Protein AF-Q7U4Q9-F1 (afdb_monomer)

pLDDT: mean 89.92, std 13.1, range [35.03, 98.44]

Nearest PDB structures (foldseek):
  3e3r-assembly2_A-2  TM=3.418E-01  e=7.319E+00  Homo sapiens

Sequence (96 aa):
MLRMNSPPINEFIQAVVYDHSIATGLKACKTDQDIVDYAASKGFIFSSSEWQLYLALDRKTLSDSELAKILVVPVEHWSWAFRKVALWRAMLMDGV

Solvent-accessible surface area (backbone atoms only — not comparable to full-atom values): 5660 Å² total; per-residue (Å²): 133,86,80,87,65,60,66,39,56,54,52,46,61,50,40,42,73,76,32,67,69,54,39,55,59,45,42,76,30,64,46,78,62,45,49,38,54,51,36,41,77,73,71,28,69,61,52,69,66,58,50,52,51,50,41,58,57,49,53,71,77,51,53,73,71,58,49,52,64,50,69,70,50,52,49,86,42,58,59,38,54,38,54,62,41,69,77,46,39,71,70,56,60,94,91,115

Foldseek 3Di:
DDPLPPVLVVVLLVCCVVPVVSVQCLLVFLDLVSVQVSSVVVVRHDDSVSLVVQLVVQCVVDDPVLVVVLVVDHSNGSCNSLSSHDSSVVVDDPPD

InterPro domains:
  IPR012903 Nif11 domain [PF07862] (9-51)
  IPR022516 Nif11-like leader peptide [TIGR03798] (9-69)

Structure (mmCIF, N/CA/C/O backbone):
data_AF-Q7U4Q9-F1
#
_entry.id   AF-Q7U4Q9-F1
#
loop_
_atom_site.group_PDB
_atom_site.id
_atom_site.type_symbol
_atom_site.label_atom_id
_atom_site.label_alt_id
_atom_site.label_comp_id
_atom_site.label_asym_id
_atom_site.label_entity_id
_atom_site.label_seq_id
_atom_site.pdbx_PDB_ins_code
_atom_site.Cartn_x
_atom_site.Cartn_y
_atom_site.Cartn_z
_atom_site.occupancy
_atom_site.B_iso_or_equiv
_atom_site.auth_seq_id
_atom_site.auth_comp_id
_atom_site.auth_asym_id
_atom_site.auth_atom_id
_atom_site.pdbx_PDB_model_num
ATOM 1 N N . MET A 1 1 ? -12.075 24.795 -2.237 1.00 35.03 1 MET A N 1
ATOM 2 C CA . MET A 1 1 ? -10.765 24.112 -2.329 1.00 35.03 1 MET A CA 1
ATOM 3 C C . MET A 1 1 ? -10.886 22.770 -1.630 1.00 35.03 1 MET A C 1
ATOM 5 O O . MET A 1 1 ? -11.046 22.750 -0.418 1.00 35.03 1 MET A O 1
ATOM 9 N N . LEU A 1 2 ? -10.904 21.666 -2.375 1.00 39.28 2 LEU A N 1
ATOM 10 C CA . LEU A 1 2 ? -10.978 20.328 -1.788 1.00 39.28 2 LEU A CA 1
ATOM 11 C C . LEU A 1 2 ? -9.618 19.992 -1.162 1.00 39.28 2 LEU A C 1
ATOM 13 O O . LEU A 1 2 ? -8.654 19.745 -1.882 1.00 39.28 2 LEU A O 1
ATOM 17 N N . ARG A 1 3 ? -9.524 19.989 0.174 1.00 45.03 3 ARG A N 1
ATOM 18 C CA . ARG A 1 3 ? -8.439 19.292 0.882 1.00 45.03 3 ARG A CA 1
ATOM 19 C C . ARG A 1 3 ? -8.696 17.789 0.756 1.00 45.03 3 ARG A C 1
ATOM 21 O O . ARG A 1 3 ? -9.170 17.158 1.690 1.00 45.03 3 ARG A O 1
ATOM 28 N N . MET A 1 4 ? -8.446 17.220 -0.419 1.00 49.78 4 MET A N 1
ATOM 29 C CA . MET A 1 4 ? -8.559 15.775 -0.649 1.00 49.78 4 MET A CA 1
ATOM 30 C C . MET A 1 4 ? -7.239 15.086 -0.309 1.00 49.78 4 MET A C 1
ATOM 32 O O . MET A 1 4 ? -6.566 14.516 -1.153 1.00 49.78 4 MET A O 1
ATOM 36 N N . ASN A 1 5 ? -6.888 15.202 0.969 1.00 55.75 5 ASN A N 1
ATOM 37 C CA . ASN A 1 5 ? -5.829 14.476 1.649 1.00 55.75 5 ASN A CA 1
ATOM 38 C C . ASN A 1 5 ? -6.409 14.163 3.030 1.00 55.75 5 ASN A C 1
ATOM 40 O O . ASN A 1 5 ? -6.302 14.993 3.936 1.00 55.75 5 ASN A O 1
ATOM 44 N N . SER A 1 6 ? -7.121 13.040 3.182 1.00 66.25 6 SER A N 1
ATOM 45 C CA . SER A 1 6 ? -7.599 12.662 4.513 1.00 66.25 6 SER A CA 1
ATOM 46 C C . SER A 1 6 ? -6.369 12.456 5.418 1.00 66.25 6 SER A C 1
ATOM 48 O O . SER A 1 6 ? -5.363 11.901 4.968 1.00 66.25 6 SER A O 1
ATOM 50 N N . PRO A 1 7 ? -6.352 12.980 6.654 1.00 83.50 7 PRO A N 1
ATOM 51 C CA . PRO A 1 7 ? -5.205 12.799 7.544 1.00 83.50 7 PRO A CA 1
ATOM 52 C C . PRO A 1 7 ? -4.798 11.320 7.720 1.00 83.50 7 PRO A C 1
ATOM 54 O O . PRO A 1 7 ? -3.617 11.029 7.535 1.00 83.50 7 PRO A O 1
ATOM 57 N N . PRO A 1 8 ? -5.739 10.365 7.910 1.00 93.50 8 PRO A N 1
ATOM 58 C CA . PRO A 1 8 ? -5.386 8.968 8.172 1.00 93.50 8 PRO A CA 1
ATOM 59 C C . PRO A 1 8 ? -4.635 8.272 7.034 1.00 93.50 8 PRO A C 1
ATOM 61 O O . PRO A 1 8 ? -3.699 7.521 7.300 1.00 93.50 8 PRO A O 1
ATOM 64 N N . ILE A 1 9 ? -5.004 8.516 5.766 1.00 95.75 9 ILE A N 1
ATOM 65 C CA . ILE A 1 9 ? -4.307 7.876 4.639 1.00 95.75 9 ILE A CA 1
ATOM 66 C C . ILE A 1 9 ? -2.872 8.394 4.539 1.00 95.75 9 ILE A C 1
ATOM 68 O O . ILE A 1 9 ? -1.950 7.600 4.404 1.00 95.75 9 ILE A O 1
ATOM 72 N N . ASN A 1 10 ? -2.651 9.704 4.688 1.00 94.06 10 ASN A N 1
ATOM 73 C CA . ASN A 1 10 ? -1.305 10.276 4.618 1.00 94.06 10 ASN A CA 1
ATOM 74 C C . ASN A 1 10 ? -0.429 9.826 5.785 1.00 94.06 10 ASN A C 1
ATOM 76 O O . ASN A 1 10 ? 0.736 9.501 5.575 1.00 94.06 10 ASN A O 1
ATOM 80 N N . GLU A 1 11 ? -0.987 9.779 6.992 1.00 95.69 11 GLU A N 1
ATOM 81 C CA . GLU A 1 11 ? -0.291 9.256 8.166 1.00 95.69 11 GLU A CA 1
ATOM 82 C C . GLU A 1 11 ? 0.113 7.795 7.959 1.00 95.69 11 GLU A C 1
ATOM 84 O O . GLU A 1 11 ? 1.265 7.454 8.212 1.00 95.69 11 GLU A O 1
ATOM 89 N N . PHE A 1 12 ? -0.766 6.958 7.398 1.00 97.56 12 PHE A N 1
ATOM 90 C CA . PHE A 1 12 ? -0.427 5.578 7.054 1.00 97.56 12 PHE A CA 1
ATOM 91 C C . PHE A 1 12 ? 0.667 5.484 5.981 1.00 97.56 12 PHE A C 1
ATOM 93 O O . PHE A 1 12 ? 1.621 4.720 6.141 1.00 97.56 12 PHE A O 1
ATOM 100 N N . ILE A 1 13 ? 0.571 6.284 4.908 1.00 96.75 13 ILE A N 1
ATOM 101 C CA . ILE A 1 13 ? 1.597 6.340 3.857 1.00 96.75 13 ILE A CA 1
ATOM 102 C C . ILE A 1 13 ? 2.968 6.664 4.464 1.00 96.75 13 ILE A C 1
ATOM 104 O O . ILE A 1 13 ? 3.944 5.991 4.134 1.00 96.75 13 ILE A O 1
ATOM 108 N N . GLN A 1 14 ? 3.041 7.656 5.357 1.00 96.50 14 GLN A N 1
ATOM 109 C CA . GLN A 1 14 ? 4.278 8.032 6.049 1.00 96.50 14 GLN A CA 1
ATOM 110 C C . GLN A 1 14 ? 4.729 6.954 7.040 1.00 96.50 14 GLN A C 1
ATOM 112 O O . GLN A 1 14 ? 5.913 6.633 7.107 1.00 96.50 14 GLN A O 1
ATOM 117 N N . ALA A 1 15 ? 3.800 6.346 7.778 1.00 96.94 15 ALA A N 1
ATOM 118 C CA . ALA A 1 15 ? 4.106 5.301 8.746 1.00 96.94 15 ALA A CA 1
ATOM 119 C C . ALA A 1 15 ? 4.767 4.082 8.087 1.00 96.94 15 ALA A C 1
ATOM 121 O O . ALA A 1 15 ? 5.721 3.546 8.635 1.00 96.94 15 ALA A O 1
ATOM 122 N N . VAL A 1 16 ? 4.354 3.691 6.878 1.00 96.94 16 VAL A N 1
ATOM 123 C CA . VAL A 1 16 ? 5.029 2.628 6.107 1.00 96.94 16 VAL A CA 1
ATOM 124 C C . VAL A 1 16 ? 6.492 2.972 5.786 1.00 96.94 16 VAL A C 1
ATOM 126 O O . VAL A 1 16 ? 7.319 2.069 5.703 1.00 96.94 16 VAL A O 1
ATOM 129 N N . VAL A 1 17 ? 6.839 4.251 5.614 1.00 95.06 17 VAL A N 1
ATOM 130 C CA . VAL A 1 17 ? 8.226 4.673 5.343 1.00 95.06 17 VAL A CA 1
ATOM 131 C C . VAL A 1 17 ? 9.079 4.619 6.607 1.00 95.06 17 VAL A C 1
ATOM 133 O O . VAL A 1 17 ? 10.222 4.166 6.562 1.00 95.06 17 VAL A O 1
ATOM 136 N N . TYR A 1 18 ? 8.537 5.094 7.730 1.00 94.88 18 TYR A N 1
ATOM 137 C CA . TYR A 1 18 ? 9.309 5.310 8.956 1.00 94.88 18 TYR A CA 1
ATOM 138 C C . TYR A 1 18 ? 9.237 4.157 9.964 1.00 94.88 18 TYR A C 1
ATOM 140 O O . TYR A 1 18 ? 10.133 4.026 10.796 1.00 94.88 18 TYR A O 1
ATOM 148 N N . ASP A 1 19 ? 8.213 3.306 9.893 1.00 96.25 19 ASP A N 1
ATOM 149 C CA . ASP A 1 19 ? 8.034 2.149 10.767 1.00 96.25 19 ASP A CA 1
ATOM 150 C C . ASP A 1 19 ? 8.243 0.842 9.987 1.00 96.25 19 ASP A C 1
ATOM 152 O O . ASP A 1 19 ? 7.399 0.378 9.212 1.00 96.25 19 ASP A O 1
ATOM 156 N N . HIS A 1 20 ? 9.384 0.200 10.245 1.00 93.50 20 HIS A N 1
ATOM 157 C CA . HIS A 1 20 ? 9.759 -1.061 9.610 1.00 93.50 20 HIS A CA 1
ATOM 158 C C . HIS A 1 20 ? 8.785 -2.213 9.911 1.00 93.50 20 HIS A C 1
ATOM 160 O O . HIS A 1 20 ? 8.619 -3.113 9.083 1.00 93.50 20 HIS A O 1
ATOM 166 N N . SER A 1 21 ? 8.132 -2.202 11.077 1.00 96.69 21 SER A N 1
ATOM 167 C CA . SER A 1 21 ? 7.115 -3.194 11.437 1.00 96.69 21 SER A CA 1
ATOM 168 C C . SER A 1 21 ? 5.888 -3.037 10.545 1.00 96.69 21 SER A C 1
ATOM 170 O O . SER A 1 21 ? 5.390 -4.019 9.982 1.00 96.69 21 SER A O 1
ATOM 172 N N . ILE A 1 22 ? 5.456 -1.790 10.326 1.00 97.06 22 ILE A N 1
ATOM 173 C CA . ILE A 1 22 ? 4.338 -1.488 9.431 1.00 97.06 22 ILE A CA 1
ATOM 174 C C . ILE A 1 22 ? 4.685 -1.889 7.993 1.00 97.06 22 ILE A C 1
ATOM 176 O O . ILE A 1 22 ? 3.910 -2.620 7.371 1.00 97.06 22 ILE A O 1
ATOM 180 N N . ALA A 1 23 ? 5.869 -1.505 7.506 1.00 95.88 23 ALA A N 1
ATOM 181 C CA . ALA A 1 23 ? 6.372 -1.884 6.185 1.00 95.88 23 ALA A CA 1
ATOM 182 C C . ALA A 1 23 ? 6.435 -3.408 5.990 1.00 95.88 23 ALA A C 1
ATOM 184 O O . ALA A 1 23 ? 6.081 -3.934 4.936 1.00 95.88 23 ALA A O 1
ATOM 185 N N . THR A 1 24 ? 6.878 -4.145 7.009 1.00 95.06 24 THR A N 1
ATOM 186 C CA . THR A 1 24 ? 6.987 -5.605 6.933 1.00 95.06 24 THR A CA 1
ATOM 187 C C . THR A 1 24 ? 5.619 -6.265 6.827 1.00 95.06 24 THR A C 1
ATOM 189 O O . THR A 1 24 ? 5.451 -7.145 5.985 1.00 95.06 24 THR A O 1
ATOM 192 N N . GLY A 1 25 ? 4.627 -5.825 7.607 1.00 96.00 25 GLY A N 1
ATOM 193 C CA . GLY A 1 25 ? 3.270 -6.371 7.496 1.00 96.00 25 GLY A CA 1
ATOM 194 C C . GLY A 1 25 ? 2.601 -6.061 6.152 1.00 96.00 25 GLY A C 1
ATOM 195 O O . GLY A 1 25 ? 1.850 -6.892 5.645 1.00 96.00 25 GLY A O 1
ATOM 196 N N . LEU A 1 26 ? 2.957 -4.943 5.507 1.00 95.94 26 LEU A N 1
ATOM 197 C CA . LEU A 1 26 ? 2.458 -4.594 4.174 1.00 95.94 26 LEU A CA 1
ATOM 198 C C . LEU A 1 26 ? 2.833 -5.641 3.105 1.00 95.94 26 LEU A C 1
ATOM 200 O O . LEU A 1 26 ? 2.071 -5.859 2.167 1.00 95.94 26 LEU A O 1
ATOM 204 N N . LYS A 1 27 ? 3.964 -6.347 3.263 1.00 95.12 27 LYS A N 1
ATOM 205 C CA . LYS A 1 27 ? 4.409 -7.408 2.331 1.00 95.12 27 LYS A CA 1
ATOM 206 C C . LYS A 1 27 ? 3.445 -8.595 2.250 1.00 95.12 27 LYS A C 1
ATOM 208 O O . LYS A 1 27 ? 3.526 -9.365 1.300 1.00 95.12 27 LYS A O 1
ATOM 213 N N . ALA A 1 28 ? 2.581 -8.777 3.250 1.00 95.31 28 ALA A N 1
ATOM 214 C CA . ALA A 1 28 ? 1.596 -9.855 3.272 1.00 95.31 28 ALA A CA 1
ATOM 215 C C . ALA A 1 28 ? 0.306 -9.509 2.505 1.00 95.31 28 ALA A C 1
ATOM 217 O O . ALA A 1 28 ? -0.488 -10.409 2.234 1.00 95.31 28 ALA A O 1
ATOM 218 N N . CYS A 1 29 ? 0.094 -8.232 2.166 1.00 96.94 29 CYS A N 1
ATOM 219 C CA . CYS A 1 29 ? -1.086 -7.768 1.443 1.00 96.94 29 CYS A CA 1
ATOM 220 C C . CYS A 1 29 ? -1.027 -8.192 -0.030 1.00 96.94 29 CYS A C 1
ATOM 222 O O . CYS A 1 29 ? -0.023 -7.965 -0.704 1.00 96.94 29 CYS A O 1
ATOM 224 N N . LYS A 1 30 ? -2.126 -8.756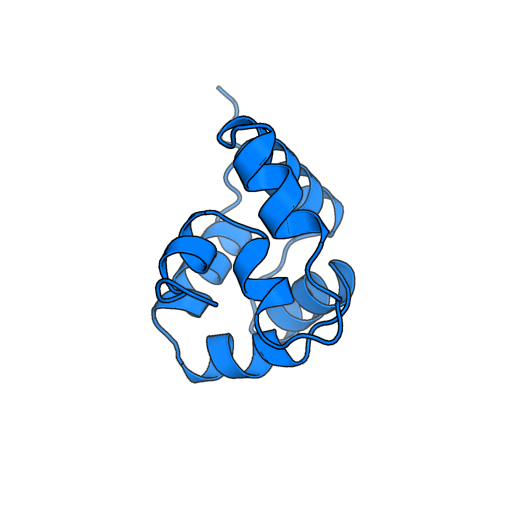 -0.534 1.00 96.12 30 LYS A N 1
ATOM 225 C CA . LYS A 1 30 ? -2.286 -9.238 -1.917 1.00 96.12 30 LYS A CA 1
ATOM 226 C C . LYS A 1 30 ? -3.413 -8.525 -2.659 1.00 96.12 30 LYS A C 1
ATOM 228 O O . LYS A 1 30 ? -3.535 -8.640 -3.876 1.00 96.12 30 LYS A O 1
ATOM 233 N N . THR A 1 31 ? -4.251 -7.786 -1.940 1.00 96.75 31 THR A N 1
ATOM 234 C CA . THR A 1 31 ? -5.320 -6.974 -2.518 1.00 96.75 31 THR A CA 1
ATOM 235 C C . THR A 1 31 ? -5.282 -5.550 -1.976 1.00 96.75 31 THR A C 1
ATOM 237 O O . THR A 1 31 ? -4.687 -5.273 -0.937 1.00 96.75 31 THR A O 1
ATOM 240 N N . ASP A 1 32 ? -5.900 -4.613 -2.701 1.00 96.94 32 ASP A N 1
AT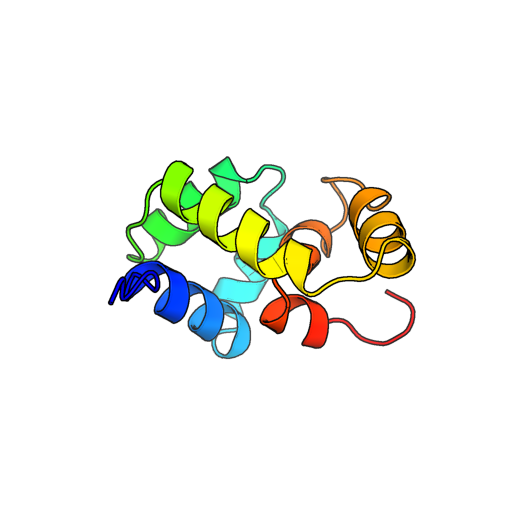OM 241 C CA . ASP A 1 32 ? -6.058 -3.245 -2.198 1.00 96.94 32 ASP A CA 1
ATOM 242 C C . ASP A 1 32 ? -6.911 -3.222 -0.920 1.00 96.94 32 ASP A C 1
ATOM 244 O O . ASP A 1 32 ? -6.696 -2.373 -0.061 1.00 96.94 32 ASP A O 1
ATOM 248 N N . GLN A 1 33 ? -7.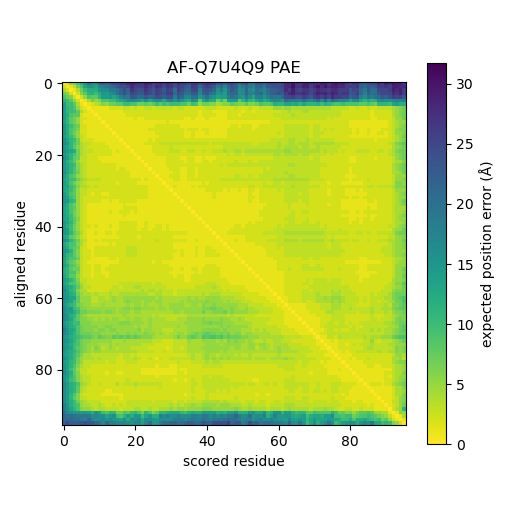836 -4.178 -0.769 1.00 97.62 33 GLN A N 1
ATOM 249 C CA . GLN A 1 33 ? -8.620 -4.335 0.451 1.00 97.62 33 GLN A CA 1
ATOM 250 C C . GLN A 1 33 ? -7.747 -4.796 1.624 1.00 97.62 33 GLN A C 1
ATOM 252 O O . GLN A 1 33 ? -7.884 -4.248 2.710 1.00 97.62 33 GLN A O 1
ATOM 257 N N . ASP A 1 34 ? -6.788 -5.701 1.400 1.00 98.12 34 ASP A N 1
ATOM 258 C CA . ASP A 1 34 ? -5.855 -6.136 2.449 1.00 98.12 34 ASP A CA 1
ATOM 259 C C . ASP A 1 34 ? -5.056 -4.946 3.002 1.00 98.12 34 ASP A C 1
ATOM 261 O O . ASP A 1 34 ? -4.826 -4.866 4.204 1.00 98.12 34 ASP A O 1
ATOM 265 N N . ILE A 1 35 ? -4.659 -4.000 2.138 1.00 98.19 35 ILE A N 1
ATOM 266 C CA . ILE A 1 35 ? -3.945 -2.778 2.546 1.00 98.19 35 ILE A CA 1
ATOM 267 C C . ILE A 1 35 ? -4.839 -1.906 3.435 1.00 98.19 35 ILE A C 1
ATOM 269 O O . ILE A 1 35 ? -4.379 -1.409 4.463 1.00 98.19 35 ILE A O 1
ATOM 273 N N . VAL A 1 36 ? -6.106 -1.731 3.052 1.00 98.31 36 VAL A N 1
ATOM 274 C CA . VAL A 1 36 ? -7.096 -0.958 3.817 1.00 98.31 36 VAL A CA 1
ATOM 275 C C . VAL A 1 36 ? -7.355 -1.607 5.180 1.00 98.31 36 VAL A C 1
ATOM 277 O O . VAL A 1 36 ? -7.279 -0.936 6.209 1.00 98.31 36 VAL A O 1
ATOM 280 N N . ASP A 1 37 ? -7.587 -2.918 5.210 1.00 98.44 37 ASP A N 1
ATOM 281 C CA . ASP A 1 37 ? -7.851 -3.670 6.441 1.00 98.44 37 ASP A CA 1
ATOM 282 C C . ASP A 1 37 ? -6.618 -3.685 7.358 1.00 98.44 37 ASP A C 1
ATOM 284 O O . ASP A 1 37 ? -6.720 -3.534 8.580 1.00 98.44 37 ASP A O 1
ATOM 288 N N . TYR A 1 38 ? -5.425 -3.805 6.772 1.00 98.38 38 TYR A N 1
ATOM 289 C CA . TYR A 1 38 ? -4.168 -3.738 7.503 1.00 98.38 38 TYR A CA 1
ATOM 290 C C . TYR A 1 38 ? -3.946 -2.354 8.117 1.00 98.38 38 TYR A C 1
ATOM 292 O O . TYR A 1 38 ? -3.626 -2.269 9.305 1.00 98.38 38 TYR A O 1
ATOM 300 N N . ALA A 1 39 ? -4.167 -1.276 7.362 1.00 98.06 39 ALA A N 1
ATOM 301 C CA . ALA A 1 39 ? -4.100 0.090 7.874 1.00 98.06 39 ALA A CA 1
ATOM 302 C C . ALA A 1 39 ? -5.063 0.294 9.054 1.00 98.06 39 ALA A C 1
ATOM 304 O O . ALA A 1 39 ? -4.657 0.806 10.104 1.00 98.06 39 ALA A O 1
ATOM 305 N N . ALA A 1 40 ? -6.293 -0.216 8.931 1.00 98.19 40 ALA A N 1
ATOM 306 C CA . ALA A 1 40 ? -7.284 -0.168 9.997 1.00 98.19 40 ALA A CA 1
ATOM 307 C C . ALA A 1 40 ? -6.822 -0.923 11.257 1.00 98.19 40 ALA A C 1
ATOM 309 O O . ALA A 1 40 ? -6.956 -0.405 12.366 1.00 98.19 40 ALA A O 1
ATOM 310 N N . SER A 1 41 ? -6.180 -2.088 11.103 1.00 98.00 41 SER A N 1
ATOM 311 C CA . SER A 1 41 ? -5.586 -2.847 12.219 1.00 98.00 41 SER A CA 1
ATOM 312 C C . SER A 1 41 ? -4.459 -2.104 12.953 1.00 98.00 41 SER A C 1
ATOM 314 O O . SER A 1 41 ? -4.136 -2.434 14.095 1.00 98.00 41 SER A O 1
ATOM 316 N N . LYS A 1 42 ? -3.859 -1.093 12.311 1.00 97.19 42 LYS A N 1
ATOM 317 C CA . LYS A 1 42 ? -2.826 -0.210 12.875 1.00 97.19 42 LYS A CA 1
ATOM 318 C C . LYS A 1 42 ? -3.382 1.126 13.377 1.00 97.19 42 LYS A C 1
ATOM 320 O O . LYS A 1 42 ? -2.611 1.952 13.852 1.00 97.19 42 LYS A O 1
ATOM 325 N N . GLY A 1 43 ? -4.700 1.324 13.311 1.00 96.81 43 GLY A N 1
ATOM 326 C CA . GLY A 1 43 ? -5.382 2.531 13.783 1.00 96.81 43 GLY A CA 1
ATOM 327 C C . GLY A 1 43 ? -5.555 3.628 12.729 1.00 96.81 43 GLY A C 1
ATOM 328 O O . GLY A 1 43 ? -6.107 4.678 13.048 1.00 96.81 43 GLY A O 1
ATOM 329 N N . PHE A 1 44 ? -5.146 3.398 11.477 1.00 97.19 44 PHE A N 1
ATOM 330 C CA . PHE A 1 44 ? -5.355 4.345 10.380 1.00 97.19 44 PHE A CA 1
ATOM 331 C C . PHE A 1 44 ? -6.656 4.011 9.650 1.00 97.19 44 PHE A C 1
ATOM 333 O O . PHE A 1 44 ? -6.726 3.051 8.886 1.00 97.19 44 PHE A O 1
ATOM 340 N N . ILE A 1 45 ? -7.705 4.794 9.901 1.00 96.44 45 ILE A N 1
ATOM 341 C CA . ILE A 1 45 ? -9.046 4.509 9.382 1.00 96.44 45 ILE A CA 1
ATOM 342 C C . ILE A 1 45 ? -9.315 5.326 8.116 1.00 96.44 45 ILE A C 1
ATOM 344 O O . ILE A 1 45 ? -9.503 6.540 8.180 1.00 96.44 45 ILE A O 1
ATOM 348 N N . PHE A 1 46 ? -9.369 4.646 6.973 1.00 96.81 46 PHE A N 1
ATOM 349 C CA . PHE A 1 46 ? -9.860 5.176 5.701 1.00 96.81 46 PHE A CA 1
ATOM 350 C C . PHE A 1 46 ? -10.587 4.073 4.925 1.00 96.81 46 PHE A C 1
ATOM 352 O O . PHE A 1 46 ? -10.356 2.885 5.129 1.00 96.81 46 PHE A O 1
ATOM 359 N N . SER A 1 47 ? -11.503 4.467 4.049 1.00 96.38 47 SER A N 1
ATOM 360 C CA . SER A 1 47 ? -12.299 3.556 3.228 1.00 96.38 47 SER A CA 1
ATOM 361 C C . SER A 1 47 ? -11.557 3.092 1.973 1.00 96.38 47 SER A C 1
ATOM 363 O O . SER A 1 47 ? -10.665 3.770 1.456 1.00 96.38 47 SER A O 1
ATOM 365 N N . SER A 1 48 ? -12.004 1.978 1.392 1.00 96.19 48 SER A N 1
ATOM 366 C CA . SER A 1 48 ? -11.500 1.496 0.100 1.00 96.19 48 SER A CA 1
ATOM 367 C C . SER A 1 48 ? -11.719 2.516 -1.022 1.00 96.19 48 SER A C 1
ATOM 369 O O . SER A 1 48 ? -10.884 2.636 -1.914 1.00 96.19 48 SER A O 1
ATOM 371 N N . SER A 1 49 ? -12.793 3.310 -0.963 1.00 96.06 49 SER A N 1
ATOM 372 C CA . SER A 1 49 ? -13.038 4.399 -1.918 1.00 96.06 49 SER A CA 1
ATOM 373 C C . SER A 1 49 ? -12.002 5.520 -1.805 1.00 96.06 49 SER A C 1
ATOM 375 O O . SER A 1 49 ? -11.535 6.021 -2.827 1.00 96.06 49 SER A O 1
ATOM 377 N N . GLU A 1 50 ? -11.608 5.899 -0.585 1.00 95.81 50 GLU A N 1
ATOM 378 C CA . GLU A 1 50 ? -10.531 6.875 -0.366 1.00 95.81 50 GLU A CA 1
ATOM 379 C C . GLU A 1 50 ? -9.185 6.343 -0.859 1.00 95.81 50 GLU A C 1
ATOM 381 O O . GLU A 1 50 ? -8.450 7.071 -1.526 1.00 95.81 50 GLU A O 1
ATOM 386 N N . TRP A 1 51 ? -8.898 5.062 -0.607 1.00 97.19 51 TRP A N 1
ATOM 387 C CA . TRP A 1 51 ? -7.707 4.395 -1.131 1.00 97.19 51 TRP A CA 1
ATOM 388 C C . TRP A 1 51 ? -7.665 4.419 -2.663 1.00 97.19 51 TRP A C 1
ATOM 390 O O . TRP A 1 51 ? -6.693 4.890 -3.251 1.00 97.19 51 TRP A O 1
ATOM 400 N N . GLN A 1 52 ? -8.739 3.990 -3.333 1.00 96.25 52 GLN A N 1
ATOM 401 C CA . GLN A 1 52 ? -8.800 3.976 -4.799 1.00 96.25 52 GLN A CA 1
ATOM 402 C C . GLN A 1 52 ? -8.697 5.382 -5.402 1.00 96.25 52 GLN A C 1
ATOM 404 O O . GLN A 1 52 ? -8.031 5.566 -6.422 1.00 96.25 52 GLN A O 1
ATOM 409 N N . LEU A 1 53 ? -9.300 6.389 -4.763 1.00 94.88 53 LEU A N 1
ATOM 410 C CA . LEU A 1 53 ? -9.156 7.782 -5.181 1.00 94.88 53 LEU A CA 1
ATOM 411 C C . LEU A 1 53 ? -7.702 8.261 -5.060 1.00 94.88 53 LEU A C 1
ATOM 413 O O . LEU A 1 53 ? -7.196 8.895 -5.987 1.00 94.88 53 LEU A O 1
ATOM 417 N N . TYR A 1 54 ? -7.022 7.937 -3.957 1.00 95.06 54 TYR A N 1
ATOM 418 C CA . TYR A 1 54 ? -5.609 8.264 -3.761 1.00 95.06 54 TYR A CA 1
ATOM 419 C C . TYR A 1 54 ? -4.738 7.626 -4.849 1.00 95.06 54 TYR A C 1
ATOM 421 O O . TYR A 1 54 ? -3.952 8.318 -5.496 1.00 95.06 54 TYR A O 1
ATOM 429 N N . LEU A 1 55 ? -4.940 6.333 -5.129 1.00 94.00 55 LEU A N 1
ATOM 430 C CA . LEU A 1 55 ? -4.235 5.630 -6.204 1.00 94.00 55 LEU A CA 1
ATOM 431 C C . LEU A 1 55 ? -4.508 6.240 -7.580 1.00 94.00 55 LEU A C 1
ATOM 433 O O . LEU A 1 55 ? -3.59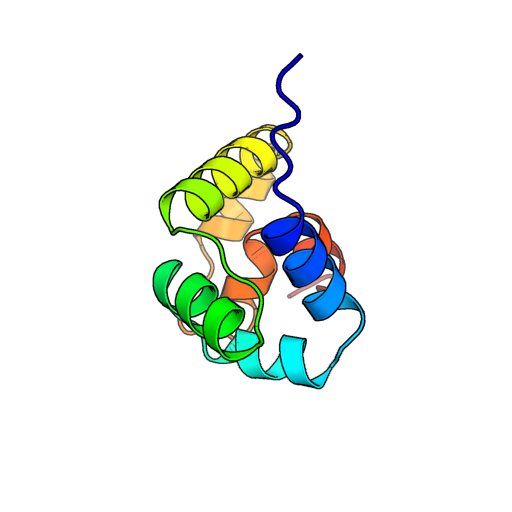6 6.363 -8.394 1.00 94.00 55 LEU A O 1
ATOM 437 N N . ALA A 1 56 ? -5.752 6.627 -7.863 1.00 93.75 56 ALA A N 1
ATOM 438 C CA . ALA A 1 56 ? -6.105 7.251 -9.132 1.00 93.75 56 ALA A CA 1
ATOM 439 C C . ALA A 1 56 ? -5.403 8.605 -9.325 1.00 93.75 56 ALA A C 1
ATOM 441 O O . ALA A 1 56 ? -5.043 8.947 -10.451 1.00 93.75 56 ALA A O 1
ATOM 442 N N . LEU A 1 57 ? -5.199 9.373 -8.251 1.00 92.12 57 LEU A N 1
ATOM 443 C CA . LEU A 1 57 ? -4.439 10.623 -8.291 1.00 92.12 57 LEU A CA 1
ATOM 444 C C . LEU A 1 57 ? -2.939 10.369 -8.454 1.00 92.12 57 LEU A C 1
ATOM 446 O O . LEU A 1 57 ? -2.317 10.994 -9.309 1.00 92.12 57 LEU A O 1
ATOM 450 N N . ASP A 1 58 ? -2.383 9.421 -7.701 1.00 92.38 58 ASP A N 1
ATOM 451 C CA . ASP A 1 58 ? -0.977 9.020 -7.799 1.00 92.38 58 ASP A CA 1
ATOM 452 C C . ASP A 1 58 ? -0.623 8.542 -9.217 1.00 92.38 58 ASP A C 1
ATOM 454 O O . ASP A 1 58 ? 0.353 8.999 -9.808 1.00 92.38 58 ASP A O 1
ATOM 458 N N . ARG A 1 59 ? -1.474 7.715 -9.835 1.00 91.06 59 ARG A N 1
ATOM 459 C CA . ARG A 1 59 ? -1.249 7.201 -11.197 1.00 91.06 59 ARG A CA 1
ATOM 460 C C . ARG A 1 59 ? -1.216 8.279 -12.274 1.00 91.06 59 ARG A C 1
ATOM 462 O O . ARG A 1 59 ? -0.549 8.078 -13.279 1.00 91.06 59 ARG A O 1
ATOM 469 N N . LYS A 1 60 ? -1.882 9.424 -12.079 1.00 91.94 60 LYS A N 1
ATOM 470 C CA . LYS A 1 60 ? -1.803 10.555 -13.026 1.00 91.94 60 LYS A CA 1
ATOM 471 C C . LYS A 1 60 ? -0.412 11.187 -13.081 1.00 91.94 60 LYS A C 1
ATOM 473 O O . LYS A 1 60 ? -0.142 11.953 -13.999 1.00 91.94 60 LYS A O 1
ATOM 478 N N . THR A 1 61 ? 0.439 10.905 -12.096 1.00 89.31 61 THR A N 1
ATOM 479 C CA . THR A 1 61 ? 1.825 11.391 -12.058 1.00 89.31 61 THR A CA 1
ATOM 480 C C . THR A 1 61 ? 2.801 10.474 -12.797 1.00 89.31 61 THR A C 1
ATOM 482 O O . THR A 1 61 ? 3.946 10.861 -13.002 1.00 89.31 61 THR A O 1
ATOM 485 N N . LEU A 1 62 ? 2.355 9.280 -13.204 1.00 89.31 62 LEU A N 1
ATOM 486 C CA . LEU A 1 62 ? 3.176 8.271 -13.864 1.00 89.31 62 LEU A CA 1
ATOM 487 C C . LEU A 1 62 ? 3.040 8.352 -15.384 1.00 89.31 62 LEU A C 1
ATOM 489 O O . LEU A 1 62 ? 1.952 8.575 -15.914 1.00 89.31 62 LEU A O 1
ATOM 493 N N . SER A 1 63 ? 4.138 8.090 -16.086 1.00 91.50 63 SER A N 1
ATOM 494 C CA . SER A 1 63 ? 4.116 7.778 -17.514 1.00 91.50 63 SER A CA 1
ATOM 495 C C . SER A 1 63 ? 3.566 6.370 -17.776 1.00 91.50 63 SER A C 1
ATOM 497 O O . SER A 1 63 ? 3.612 5.490 -16.912 1.00 91.50 63 SER A O 1
ATOM 499 N N . ASP A 1 64 ? 3.125 6.113 -19.010 1.00 89.62 64 ASP A N 1
ATOM 500 C CA . ASP A 1 64 ? 2.630 4.791 -19.423 1.00 89.62 64 ASP A CA 1
ATOM 501 C C . ASP A 1 64 ? 3.671 3.677 -19.210 1.00 89.62 64 ASP A C 1
ATOM 503 O O . ASP A 1 64 ? 3.334 2.560 -18.815 1.00 89.62 64 ASP A O 1
ATOM 507 N N . SER A 1 65 ? 4.955 3.990 -19.418 1.00 88.81 65 SER A N 1
ATOM 508 C CA . SER A 1 65 ? 6.069 3.053 -19.210 1.00 88.81 65 SER A CA 1
ATOM 509 C C . SER A 1 65 ? 6.244 2.680 -17.735 1.00 88.81 65 SER A C 1
ATOM 511 O O . SER A 1 65 ? 6.449 1.511 -17.401 1.00 88.81 65 SER A O 1
ATOM 513 N N . GLU A 1 66 ? 6.127 3.651 -16.827 1.00 88.50 66 GLU A N 1
ATOM 514 C CA . GLU A 1 66 ? 6.183 3.396 -15.384 1.00 88.50 66 GLU A CA 1
ATOM 515 C C . GLU A 1 66 ? 4.969 2.598 -14.913 1.00 88.50 66 GLU A C 1
ATOM 517 O O . GLU A 1 66 ? 5.112 1.650 -14.137 1.00 88.50 66 GLU A O 1
ATOM 522 N N . LEU A 1 67 ? 3.782 2.927 -15.428 1.00 89.31 67 LEU A N 1
ATOM 523 C CA . LEU A 1 67 ? 2.559 2.206 -15.105 1.00 89.31 67 LEU A CA 1
ATOM 524 C C . LEU A 1 67 ? 2.643 0.738 -15.549 1.00 89.31 67 LEU A C 1
ATOM 526 O O . LEU A 1 67 ? 2.319 -0.154 -14.766 1.00 89.31 67 LEU A O 1
ATOM 530 N N . ALA A 1 68 ? 3.146 0.467 -16.757 1.00 88.19 68 ALA A N 1
ATOM 531 C CA . ALA A 1 68 ? 3.332 -0.894 -17.258 1.00 88.19 68 ALA A CA 1
ATOM 532 C C . ALA A 1 68 ? 4.271 -1.726 -16.364 1.00 88.19 68 ALA A C 1
ATOM 534 O O . ALA A 1 68 ? 3.962 -2.874 -16.040 1.00 88.19 68 ALA A O 1
ATOM 535 N N . LYS A 1 69 ? 5.380 -1.131 -15.896 1.00 86.56 69 LYS A N 1
ATOM 536 C CA . LYS A 1 69 ? 6.318 -1.780 -14.959 1.00 86.56 69 LYS A CA 1
ATOM 537 C C . LYS A 1 69 ? 5.684 -2.097 -13.607 1.00 86.56 69 LYS A C 1
ATOM 539 O O . LYS A 1 69 ? 6.051 -3.081 -12.976 1.00 86.56 69 LYS A O 1
ATOM 544 N N . ILE A 1 70 ? 4.754 -1.269 -13.142 1.00 88.50 70 ILE A N 1
ATOM 545 C CA . ILE A 1 70 ? 4.041 -1.502 -11.881 1.00 88.50 70 ILE A CA 1
ATOM 546 C C . ILE A 1 70 ? 3.009 -2.621 -12.038 1.00 88.50 70 ILE A C 1
ATOM 548 O O . ILE A 1 70 ? 2.903 -3.477 -11.163 1.00 88.50 70 ILE A O 1
ATOM 552 N N . LEU A 1 71 ? 2.260 -2.626 -13.144 1.00 86.44 71 LEU A N 1
ATOM 553 C CA . LEU A 1 71 ? 1.139 -3.546 -13.357 1.00 86.44 71 LEU A CA 1
ATOM 554 C C . LEU A 1 71 ? 1.561 -4.989 -13.659 1.00 86.44 71 LEU A C 1
ATOM 556 O O . LEU A 1 71 ? 0.771 -5.898 -13.425 1.00 86.44 71 LEU A O 1
ATOM 560 N N . VAL A 1 72 ? 2.779 -5.213 -14.160 1.00 89.44 72 VAL A N 1
ATOM 561 C CA . VAL A 1 72 ? 3.275 -6.566 -14.476 1.00 89.44 72 VAL A CA 1
ATOM 562 C C . VAL A 1 72 ? 3.677 -7.369 -13.232 1.00 89.44 72 VAL A C 1
ATOM 564 O O . VAL A 1 72 ? 3.856 -8.582 -13.312 1.00 89.44 72 VAL A O 1
ATOM 567 N N . VAL A 1 73 ? 3.836 -6.711 -12.080 1.00 90.31 73 VAL A N 1
ATOM 568 C CA . VAL A 1 73 ? 4.297 -7.373 -10.857 1.00 90.31 73 VAL A CA 1
ATOM 569 C C . VAL A 1 73 ? 3.151 -8.175 -10.230 1.00 90.31 73 VAL A C 1
ATOM 571 O O . VAL A 1 73 ? 2.124 -7.580 -9.893 1.00 90.31 73 VAL A O 1
ATOM 574 N N . PRO A 1 74 ? 3.308 -9.502 -10.043 1.00 91.25 74 PRO A N 1
ATOM 575 C CA . PRO A 1 74 ? 2.275 -10.345 -9.444 1.00 91.25 74 PRO A CA 1
ATOM 576 C C . PRO A 1 74 ? 1.940 -9.914 -8.016 1.00 91.25 74 PRO A C 1
ATOM 578 O O . PRO A 1 74 ? 2.817 -9.445 -7.288 1.00 91.25 74 PRO A O 1
ATOM 581 N N . VAL A 1 75 ? 0.692 -10.125 -7.592 1.00 92.12 75 VAL A N 1
ATOM 582 C CA . VAL A 1 75 ? 0.230 -9.765 -6.239 1.00 92.12 75 VAL A CA 1
ATOM 583 C C . VAL A 1 75 ? 0.929 -10.567 -5.137 1.00 92.12 75 VAL A C 1
ATOM 585 O O . VAL A 1 75 ? 0.968 -10.152 -3.985 1.00 92.12 75 VAL A O 1
ATOM 588 N N . GLU A 1 76 ? 1.504 -11.714 -5.489 1.00 92.12 76 GLU A N 1
ATOM 589 C CA . GLU A 1 76 ? 2.282 -12.581 -4.609 1.00 92.12 76 GLU A CA 1
ATOM 590 C C . GLU A 1 76 ? 3.706 -12.064 -4.380 1.00 92.12 76 GLU A C 1
ATOM 592 O O . GLU A 1 76 ? 4.386 -12.517 -3.457 1.00 92.12 76 GLU A O 1
ATOM 597 N N . HIS A 1 77 ? 4.183 -11.139 -5.217 1.00 93.31 77 HIS A N 1
ATOM 598 C CA . HIS A 1 77 ? 5.507 -10.567 -5.054 1.00 93.31 77 HIS A CA 1
ATOM 599 C C . HIS A 1 77 ? 5.511 -9.580 -3.883 1.00 93.31 77 HIS A C 1
ATOM 601 O O . HIS A 1 77 ? 4.694 -8.664 -3.827 1.00 93.31 77 HIS A O 1
ATOM 607 N N . TRP A 1 78 ? 6.480 -9.706 -2.972 1.00 90.69 78 TRP A N 1
ATOM 608 C CA . TRP A 1 78 ? 6.545 -8.908 -1.736 1.00 90.69 78 TRP A CA 1
ATOM 609 C C . TRP A 1 78 ? 6.541 -7.387 -1.975 1.00 90.69 78 TRP A C 1
ATOM 611 O O . TRP A 1 78 ? 6.122 -6.624 -1.105 1.00 90.69 78 TRP A O 1
ATOM 621 N N . SER A 1 79 ? 7.032 -6.934 -3.137 1.00 92.88 79 SER A N 1
ATOM 622 C CA . SER A 1 79 ? 7.08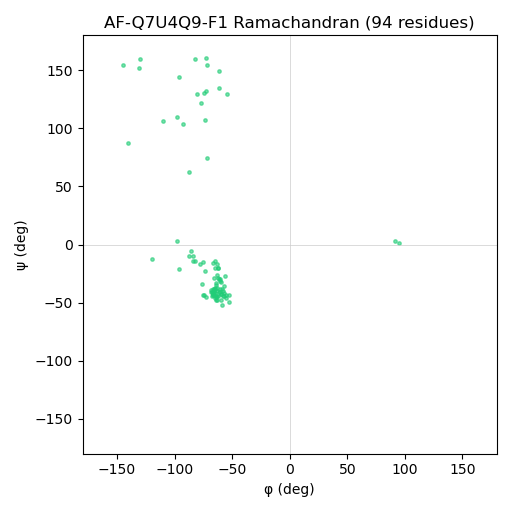6 -5.512 -3.498 1.00 92.88 79 SER A CA 1
ATOM 623 C C . SER A 1 79 ? 5.798 -4.985 -4.132 1.00 92.88 79 SER A C 1
ATOM 625 O O . SER A 1 79 ? 5.693 -3.782 -4.352 1.00 92.88 79 SER A O 1
ATOM 627 N N . TRP A 1 80 ? 4.809 -5.840 -4.413 1.00 94.88 80 TRP A N 1
ATOM 628 C CA . TRP A 1 80 ? 3.566 -5.446 -5.078 1.00 94.88 80 TRP A CA 1
ATOM 629 C C . TRP A 1 80 ? 2.876 -4.271 -4.376 1.00 94.88 80 TRP A C 1
ATOM 631 O O . TRP A 1 80 ? 2.573 -3.257 -5.008 1.00 94.88 80 TRP A O 1
ATOM 641 N N . ALA A 1 81 ? 2.700 -4.362 -3.055 1.00 95.94 81 ALA A N 1
ATOM 642 C CA . ALA A 1 81 ? 2.047 -3.313 -2.278 1.00 95.94 81 ALA A CA 1
ATOM 643 C C . ALA A 1 81 ? 2.863 -2.011 -2.287 1.00 95.94 81 ALA A C 1
ATOM 645 O O . ALA A 1 81 ? 2.305 -0.931 -2.461 1.00 95.94 81 ALA A O 1
ATOM 646 N N . PHE A 1 82 ? 4.196 -2.109 -2.221 1.00 95.12 82 PHE A N 1
ATOM 647 C CA . PHE A 1 82 ? 5.105 -0.958 -2.284 1.00 95.12 82 PHE A CA 1
ATOM 648 C C . PHE A 1 82 ? 5.041 -0.208 -3.618 1.00 95.12 82 PHE A C 1
ATOM 650 O O . PHE A 1 82 ? 5.467 0.938 -3.702 1.00 95.12 82 PHE A O 1
ATOM 657 N N . ARG A 1 83 ? 4.474 -0.807 -4.670 1.00 94.38 83 ARG A N 1
ATOM 658 C CA . ARG A 1 83 ? 4.331 -0.144 -5.970 1.00 94.38 83 ARG A CA 1
ATOM 659 C C . ARG A 1 83 ? 3.095 0.740 -6.087 1.00 94.38 83 ARG A C 1
ATOM 661 O O . ARG A 1 83 ? 2.974 1.497 -7.052 1.00 94.38 83 ARG A O 1
ATOM 668 N N . LYS A 1 84 ? 2.185 0.670 -5.114 1.00 93.81 84 LYS A N 1
ATOM 669 C CA . LYS A 1 84 ? 0.879 1.330 -5.174 1.00 93.81 84 LYS A CA 1
ATOM 670 C C . LYS A 1 84 ? 0.960 2.851 -5.145 1.00 93.81 84 LYS A C 1
ATOM 672 O O . LYS A 1 84 ? 0.221 3.485 -5.887 1.00 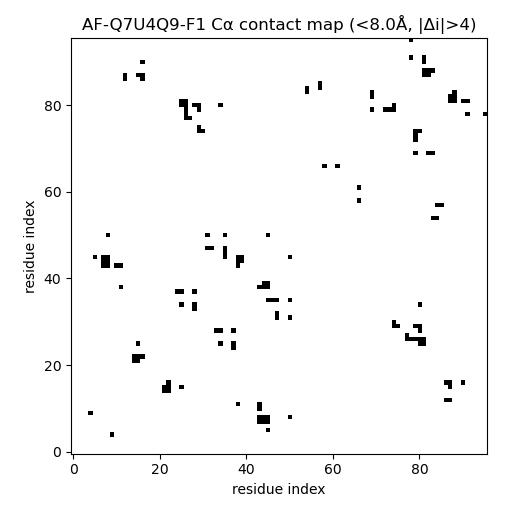93.81 84 LYS A O 1
ATOM 677 N N . VAL A 1 85 ? 1.875 3.424 -4.367 1.00 93.62 85 VAL A N 1
ATOM 678 C CA . VAL A 1 85 ? 1.999 4.883 -4.201 1.00 93.62 85 VAL A CA 1
ATOM 679 C C . VAL A 1 85 ? 3.438 5.352 -4.387 1.00 93.62 85 VAL A C 1
ATOM 681 O O . VAL A 1 85 ? 4.378 4.603 -4.115 1.00 93.62 85 VAL A O 1
ATOM 684 N N . ALA A 1 86 ? 3.621 6.598 -4.828 1.00 92.12 86 ALA A N 1
ATOM 685 C CA . ALA A 1 86 ? 4.927 7.155 -5.182 1.00 92.12 86 ALA A CA 1
ATOM 686 C C . ALA A 1 86 ? 5.947 7.063 -4.052 1.00 92.12 86 ALA A C 1
ATOM 688 O O . ALA A 1 86 ? 7.087 6.662 -4.281 1.00 92.12 86 ALA A O 1
ATOM 689 N N . LEU A 1 87 ? 5.525 7.384 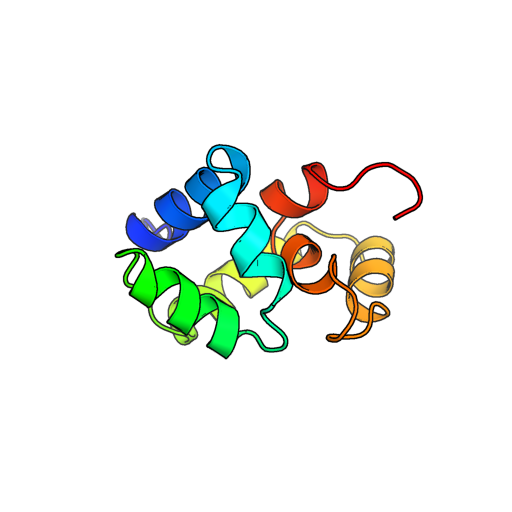-2.828 1.00 93.25 87 LEU A N 1
ATOM 690 C CA . LEU A 1 87 ? 6.434 7.404 -1.689 1.00 93.25 87 LEU A CA 1
ATOM 691 C C . LEU A 1 87 ? 6.983 6.009 -1.364 1.00 93.25 87 LEU A C 1
ATOM 693 O O . LEU A 1 87 ? 8.159 5.873 -1.049 1.00 93.25 87 LEU A O 1
ATOM 697 N N . TRP A 1 88 ? 6.159 4.969 -1.498 1.00 94.62 88 TRP A N 1
ATOM 698 C CA . TRP A 1 88 ? 6.592 3.589 -1.280 1.00 94.62 88 TRP A CA 1
ATOM 699 C C . TRP A 1 88 ? 7.418 3.058 -2.450 1.00 94.62 88 TRP A C 1
ATOM 701 O O . TRP A 1 88 ? 8.382 2.330 -2.231 1.00 94.62 88 TRP A O 1
ATOM 711 N N . ARG A 1 89 ? 7.106 3.472 -3.688 1.00 92.88 89 ARG A N 1
ATOM 712 C CA . ARG A 1 89 ? 7.927 3.143 -4.863 1.00 92.88 89 ARG A CA 1
ATOM 713 C C . ARG A 1 89 ? 9.355 3.640 -4.700 1.00 92.88 89 ARG A C 1
ATOM 715 O O . ARG A 1 89 ? 10.276 2.908 -5.034 1.00 92.88 89 ARG A O 1
ATOM 722 N N . ALA A 1 90 ? 9.534 4.833 -4.136 1.00 90.69 90 ALA A N 1
ATOM 723 C CA . ALA A 1 90 ? 10.850 5.402 -3.855 1.00 90.69 90 ALA A CA 1
ATOM 724 C C . ALA A 1 90 ? 11.661 4.605 -2.811 1.00 90.69 90 ALA A C 1
ATOM 726 O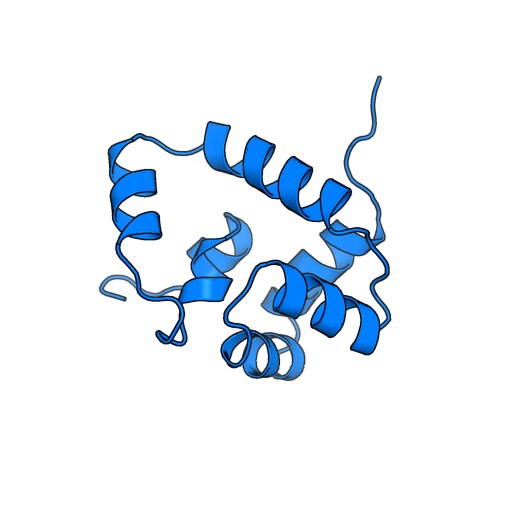 O . ALA A 1 90 ? 12.865 4.812 -2.695 1.00 90.69 90 ALA A O 1
ATOM 727 N N . MET A 1 91 ? 11.029 3.692 -2.061 1.00 89.75 91 MET A N 1
ATOM 728 C CA . MET A 1 91 ? 11.717 2.779 -1.139 1.00 89.75 91 MET A CA 1
ATOM 729 C C . MET A 1 91 ? 12.289 1.540 -1.844 1.00 89.75 91 MET A C 1
ATOM 731 O O . MET A 1 91 ? 13.069 0.801 -1.241 1.00 89.75 91 MET A O 1
ATOM 735 N N . LEU A 1 92 ? 11.879 1.260 -3.086 1.00 88.44 92 LEU A N 1
ATOM 736 C CA . LEU A 1 92 ? 12.374 0.120 -3.854 1.00 88.44 92 LEU A CA 1
ATOM 737 C C . LEU A 1 92 ? 13.738 0.471 -4.459 1.00 88.44 92 LEU A C 1
ATOM 739 O O . LEU A 1 92 ? 13.892 1.518 -5.080 1.00 88.44 92 LEU A O 1
ATOM 743 N N . MET A 1 93 ? 14.730 -0.404 -4.274 1.00 75.94 93 MET A N 1
ATOM 744 C CA . MET A 1 93 ? 16.040 -0.238 -4.911 1.00 75.94 93 MET A CA 1
ATOM 745 C C . MET A 1 93 ? 15.961 -0.514 -6.418 1.00 75.94 93 MET A C 1
ATOM 747 O O . MET A 1 93 ? 15.109 -1.286 -6.870 1.00 75.94 93 MET A O 1
ATOM 751 N N . ASP A 1 94 ? 16.877 0.084 -7.184 1.00 61.38 94 ASP A N 1
ATOM 752 C CA . ASP A 1 94 ? 17.014 -0.177 -8.618 1.00 61.38 94 ASP A CA 1
ATOM 753 C C . ASP A 1 94 ? 17.183 -1.682 -8.886 1.00 61.38 94 ASP A C 1
ATOM 755 O O . ASP A 1 94 ? 18.023 -2.351 -8.282 1.00 61.38 94 ASP A O 1
ATOM 759 N N . GLY A 1 95 ? 16.377 -2.218 -9.807 1.00 58.22 95 GLY A N 1
ATOM 760 C CA . GLY A 1 95 ? 16.405 -3.633 -10.197 1.00 58.22 95 GLY A CA 1
ATOM 761 C C . GLY A 1 95 ? 15.410 -4.546 -9.470 1.00 58.22 95 GLY A C 1
ATOM 762 O O . GLY A 1 95 ? 15.390 -5.741 -9.762 1.00 58.22 95 GLY A O 1
ATOM 763 N N . VAL A 1 96 ? 14.580 -4.006 -8.566 1.00 56.66 96 VAL A N 1
ATOM 764 C CA . VAL A 1 96 ? 13.418 -4.703 -7.973 1.00 56.66 96 VAL A CA 1
ATOM 765 C C . VAL A 1 96 ? 12.192 -4.605 -8.866 1.00 56.66 96 VAL A C 1
ATOM 767 O O . VAL A 1 96 ? 11.949 -3.529 -9.466 1.00 56.66 96 VAL A O 1
#

Secondary structure (DSSP, 8-state):
------HHHHHHHHHHHH-HHHHHHHTT--SHHHHHHHHHHTT----HHHHHHHHHHHHTTS-HHHHHHHHTS-TTSTTTGGGSSHHHHTTSPTT-

Mean predicted aligned error: 4.53 Å

Organism: Parasynechococcus maren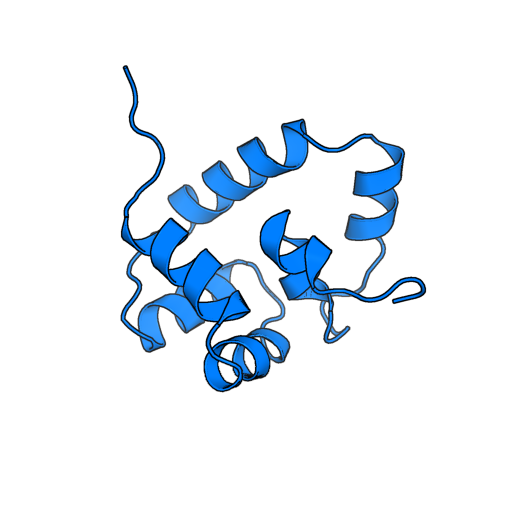igrum (strain WH8102) (NCBI:txid84588)

Radius of gyration: 12.91 Å; Cα contacts (8 Å, |Δi|>4): 80; chains: 1; bounding box: 30×37×33 Å